Protein AF-A0A920IRC3-F1 (afdb_monomer)

Mean predicted aligned error: 2.86 Å

Solvent-accessible surface area (backbone atoms only — not comparable to full-atom values): 4620 Å² total; per-residue (Å²): 110,65,69,62,52,53,53,33,36,45,67,12,38,38,70,62,45,63,70,44,40,64,59,44,31,69,77,64,67,38,72,58,74,80,35,66,57,60,50,53,37,58,76,66,65,60,58,68,53,56,30,48,74,83,46,74,51,70,59,98,83,42,82,46,74,45,70,47,72,67,63,68,66,60,74,74,109

Foldseek 3Di:
DVVVLLVCLQQLVQVVSVVCVVVCCVVVVDPCVVPPVVVVCVVVVSTSDGKDWPDWDDDPNDIDTDIDDPPPVVVVD

Structure (mmCIF, N/CA/C/O backbone):
data_AF-A0A920IRC3-F1
#
_entry.id   AF-A0A920IRC3-F1
#
loop_
_atom_site.group_PDB
_atom_site.id
_atom_site.type_symbol
_atom_site.label_atom_id
_atom_site.label_alt_id
_atom_site.label_comp_id
_atom_site.label_asym_id
_atom_site.label_entity_id
_atom_site.label_seq_id
_atom_site.pdbx_PDB_ins_code
_atom_site.Cartn_x
_atom_site.Cartn_y
_atom_site.Cartn_z
_atom_site.occupancy
_atom_site.B_iso_or_equiv
_atom_site.auth_seq_id
_atom_site.auth_comp_id
_atom_site.auth_asym_id
_atom_site.auth_atom_id
_atom_site.pdbx_PDB_model_num
ATOM 1 N N . MET A 1 1 ? 12.346 0.831 -3.020 1.00 86.81 1 MET A N 1
ATOM 2 C CA . MET A 1 1 ? 11.404 1.646 -2.229 1.00 86.81 1 MET A CA 1
ATOM 3 C C . MET A 1 1 ? 10.137 0.869 -1.904 1.00 86.81 1 MET A C 1
ATOM 5 O O . MET A 1 1 ? 9.735 0.870 -0.749 1.00 86.81 1 MET A O 1
ATOM 9 N N . ASP A 1 2 ? 9.603 0.105 -2.853 1.00 95.94 2 ASP A N 1
ATOM 10 C CA . ASP A 1 2 ? 8.366 -0.686 -2.726 1.00 95.94 2 ASP A CA 1
ATOM 11 C C . ASP A 1 2 ? 8.320 -1.557 -1.463 1.00 95.94 2 ASP A C 1
ATOM 13 O O . ASP A 1 2 ? 7.420 -1.410 -0.642 1.00 95.94 2 ASP A O 1
ATOM 17 N N . MET A 1 3 ? 9.349 -2.382 -1.230 1.00 97.19 3 MET A N 1
ATOM 18 C CA . MET A 1 3 ? 9.404 -3.264 -0.053 1.00 97.19 3 MET A CA 1
ATOM 19 C C . MET A 1 3 ? 9.341 -2.517 1.286 1.00 97.19 3 MET A C 1
ATOM 21 O O . MET A 1 3 ? 8.812 -3.055 2.253 1.00 97.19 3 MET A O 1
ATOM 25 N N . ARG A 1 4 ? 9.851 -1.279 1.361 1.00 97.38 4 ARG A N 1
ATOM 26 C CA . ARG A 1 4 ? 9.780 -0.466 2.586 1.00 97.38 4 ARG A CA 1
ATOM 27 C C . ARG A 1 4 ? 8.340 -0.047 2.872 1.00 97.38 4 ARG A C 1
ATOM 29 O O . ARG A 1 4 ? 7.900 -0.160 4.010 1.00 97.38 4 ARG A O 1
ATOM 36 N N . VAL A 1 5 ? 7.620 0.414 1.850 1.00 97.88 5 VAL A N 1
ATOM 37 C CA . VAL A 1 5 ? 6.211 0.821 1.969 1.00 97.88 5 VAL A CA 1
ATOM 38 C C . VAL A 1 5 ? 5.331 -0.390 2.278 1.00 97.88 5 VAL A C 1
ATOM 40 O O . VAL A 1 5 ? 4.545 -0.346 3.219 1.00 97.88 5 VAL A O 1
ATOM 43 N N . ILE A 1 6 ? 5.525 -1.498 1.556 1.00 98.38 6 ILE A N 1
ATOM 44 C CA . ILE A 1 6 ? 4.793 -2.755 1.775 1.00 98.38 6 ILE A CA 1
ATOM 45 C C . ILE A 1 6 ? 4.984 -3.259 3.209 1.00 98.38 6 ILE A C 1
ATOM 47 O O . ILE A 1 6 ? 4.015 -3.659 3.848 1.00 98.38 6 ILE A O 1
ATOM 51 N N . GLU A 1 7 ? 6.203 -3.214 3.749 1.00 98.38 7 GLU A N 1
ATOM 52 C CA . GLU A 1 7 ? 6.460 -3.675 5.116 1.00 98.38 7 GLU A CA 1
ATOM 53 C C . GLU A 1 7 ? 5.783 -2.792 6.175 1.00 98.38 7 GLU A C 1
ATOM 55 O O . GLU A 1 7 ? 5.276 -3.306 7.171 1.00 98.38 7 GLU A O 1
ATOM 60 N N . LEU A 1 8 ? 5.721 -1.473 5.967 1.00 98.31 8 LEU A N 1
ATOM 61 C CA . LEU A 1 8 ? 4.970 -0.580 6.857 1.00 98.31 8 LEU A CA 1
ATOM 62 C C . LEU A 1 8 ? 3.465 -0.874 6.806 1.00 98.31 8 LEU A C 1
ATOM 64 O O . LEU A 1 8 ? 2.830 -0.973 7.858 1.00 98.31 8 LEU A O 1
ATOM 68 N N . LEU A 1 9 ? 2.918 -1.095 5.607 1.00 98.19 9 LEU A N 1
ATOM 69 C CA . LEU A 1 9 ? 1.515 -1.466 5.407 1.00 98.19 9 LEU A CA 1
ATOM 70 C C . LEU A 1 9 ? 1.179 -2.808 6.074 1.00 98.19 9 LEU A C 1
ATOM 72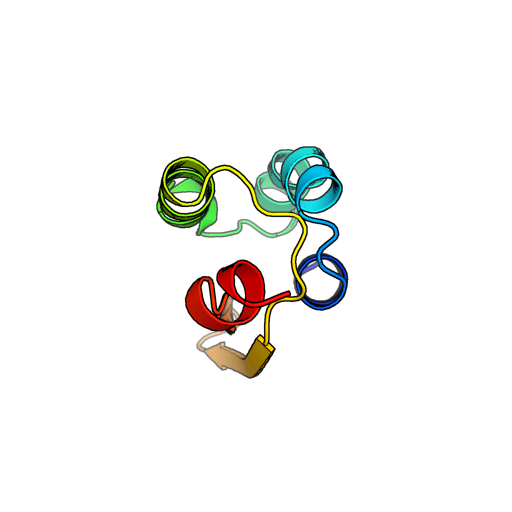 O O . LEU A 1 9 ? 0.179 -2.913 6.780 1.00 98.19 9 LEU A O 1
ATOM 76 N N . ARG A 1 10 ? 2.055 -3.812 5.944 1.00 98.00 10 ARG A N 1
ATOM 77 C CA . ARG A 1 10 ? 1.911 -5.118 6.614 1.00 98.00 10 ARG A CA 1
ATOM 78 C C . ARG A 1 10 ? 1.953 -5.031 8.138 1.00 98.00 10 ARG A C 1
ATOM 80 O O . ARG A 1 10 ? 1.430 -5.909 8.811 1.00 98.00 10 ARG A O 1
ATOM 87 N N . ARG A 1 11 ? 2.575 -3.990 8.694 1.00 98.06 11 ARG A N 1
ATOM 88 C CA . ARG A 1 11 ? 2.621 -3.731 10.143 1.00 98.06 11 ARG A CA 1
ATOM 89 C C . ARG A 1 11 ? 1.489 -2.828 10.633 1.00 98.06 11 ARG A C 1
ATOM 91 O O . ARG A 1 11 ? 1.451 -2.532 11.821 1.00 98.06 11 ARG A O 1
ATOM 98 N N . GLY A 1 12 ? 0.612 -2.364 9.742 1.00 97.44 12 GLY A N 1
ATOM 99 C CA . GLY A 1 12 ? -0.461 -1.429 10.080 1.00 97.44 12 GLY A CA 1
ATOM 100 C C . GLY A 1 12 ? 0.032 -0.041 10.474 1.00 97.44 12 GLY A C 1
ATOM 101 O O . GLY A 1 12 ? -0.654 0.665 11.203 1.00 97.44 12 GLY A O 1
ATOM 102 N N . ARG A 1 13 ? 1.226 0.358 10.018 1.00 98.06 13 ARG A N 1
ATOM 103 C CA . ARG A 1 13 ? 1.811 1.681 10.288 1.00 98.06 13 ARG A CA 1
ATOM 104 C C . ARG A 1 13 ? 1.355 2.673 9.218 1.00 98.06 13 ARG A C 1
ATOM 106 O O . ARG A 1 13 ? 2.176 3.192 8.464 1.00 98.06 13 ARG A O 1
ATOM 113 N N . THR A 1 14 ? 0.042 2.865 9.105 1.00 97.69 14 THR A N 1
ATOM 114 C CA . THR A 1 14 ? -0.589 3.650 8.034 1.00 97.69 14 THR A CA 1
ATOM 115 C C . THR A 1 14 ? -0.155 5.110 8.082 1.00 97.69 14 THR A C 1
ATOM 117 O O . THR A 1 14 ? 0.220 5.656 7.046 1.00 97.69 14 THR A O 1
ATOM 120 N N . ASP A 1 15 ? -0.103 5.713 9.271 1.00 97.75 15 ASP A N 1
ATOM 121 C CA . ASP A 1 15 ? 0.332 7.108 9.440 1.00 97.75 15 ASP A CA 1
ATOM 122 C C . ASP A 1 15 ? 1.728 7.345 8.840 1.00 97.75 15 ASP A C 1
ATOM 124 O O . ASP A 1 15 ? 1.939 8.254 8.039 1.00 97.75 15 ASP A O 1
ATOM 128 N N . GLU A 1 16 ? 2.667 6.444 9.125 1.00 98.12 16 GLU A N 1
ATOM 129 C CA . GLU A 1 16 ? 4.042 6.537 8.625 1.00 98.12 16 GLU A CA 1
ATOM 130 C C . GLU A 1 16 ? 4.158 6.290 7.123 1.00 98.12 16 GLU A C 1
ATOM 132 O O . GLU A 1 16 ? 5.046 6.837 6.468 1.00 98.12 16 GLU A O 1
ATOM 137 N N . VAL A 1 17 ? 3.271 5.469 6.554 1.00 98.00 17 VAL A N 1
ATOM 138 C CA . VAL A 1 17 ? 3.194 5.319 5.098 1.00 98.00 17 VAL A CA 1
ATOM 139 C C . VAL A 1 17 ? 2.789 6.641 4.463 1.00 98.00 17 VAL A C 1
ATOM 141 O O . VAL A 1 17 ? 3.405 7.032 3.474 1.00 98.00 17 VAL A O 1
ATOM 144 N N . PHE A 1 18 ? 1.796 7.338 5.020 1.00 97.88 18 PHE A N 1
ATOM 145 C CA . PHE A 1 18 ? 1.326 8.612 4.476 1.00 97.88 18 PHE A CA 1
ATOM 146 C C . PHE A 1 18 ? 2.317 9.762 4.691 1.00 97.88 18 PHE A C 1
ATOM 148 O O . PHE A 1 18 ? 2.444 10.606 3.805 1.00 97.88 18 PHE A O 1
ATOM 155 N N . GLU A 1 19 ? 3.092 9.753 5.778 1.00 98.06 19 GLU A N 1
ATOM 156 C CA . GLU A 1 19 ? 4.244 10.652 5.943 1.00 98.06 19 GLU A CA 1
ATOM 157 C C . GLU A 1 19 ? 5.338 10.393 4.891 1.00 98.06 19 GLU A C 1
ATOM 159 O O . GLU A 1 19 ? 5.909 11.334 4.338 1.00 98.06 19 GLU A O 1
ATOM 164 N N . LEU A 1 20 ? 5.614 9.121 4.576 1.00 97.50 20 LEU A N 1
ATOM 165 C CA . LEU A 1 20 ? 6.611 8.713 3.577 1.00 97.50 20 LEU A CA 1
ATOM 166 C C . LEU A 1 20 ? 6.112 8.864 2.127 1.00 97.50 20 LEU A C 1
ATOM 168 O O . LEU A 1 20 ? 6.917 8.871 1.192 1.00 97.50 20 LEU A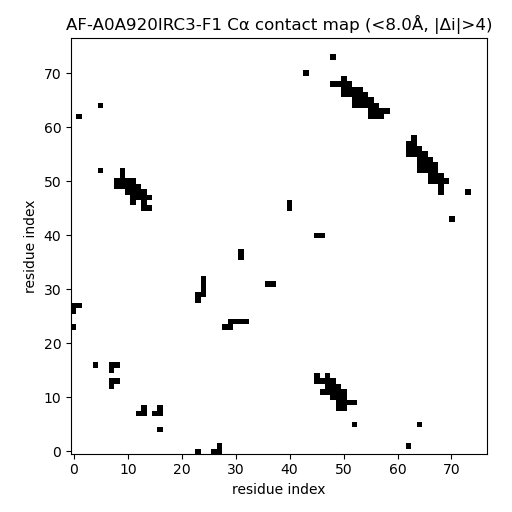 O 1
ATOM 172 N N . LEU A 1 21 ? 4.799 8.973 1.915 1.00 97.19 21 LEU A N 1
ATOM 173 C CA . LEU A 1 21 ? 4.166 8.889 0.598 1.00 97.19 2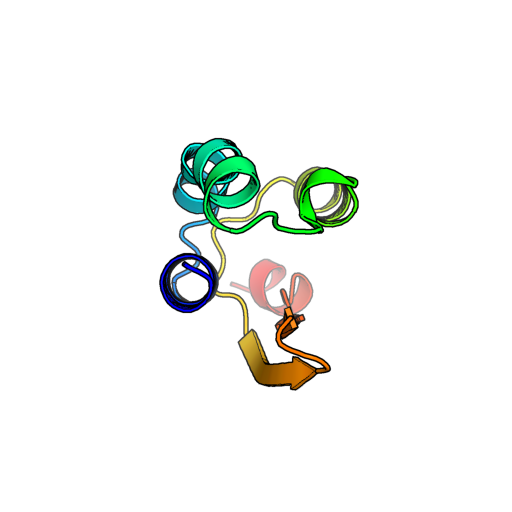1 LEU A CA 1
ATOM 174 C C . LEU A 1 21 ? 4.696 9.917 -0.418 1.00 97.19 21 LEU A C 1
ATOM 176 O O . LEU A 1 21 ? 4.948 9.508 -1.553 1.00 97.19 21 LEU A O 1
ATOM 180 N N . PRO A 1 22 ? 4.938 11.200 -0.067 1.00 97.56 22 PRO A N 1
ATOM 181 C CA . PRO A 1 22 ? 5.522 12.160 -1.006 1.00 97.56 22 PRO A CA 1
ATOM 182 C C . PRO A 1 22 ? 6.917 11.734 -1.483 1.00 97.56 22 PRO A C 1
ATOM 184 O O . PRO A 1 22 ? 7.183 11.728 -2.682 1.00 97.56 22 PRO A O 1
ATOM 187 N N . GLN A 1 23 ? 7.775 11.281 -0.561 1.00 97.69 23 GLN A N 1
ATOM 188 C CA . GLN A 1 23 ? 9.107 10.774 -0.899 1.00 97.69 23 GLN A CA 1
ATOM 189 C C . GLN A 1 23 ? 9.016 9.529 -1.788 1.00 97.69 23 GLN A C 1
ATOM 191 O O . GLN A 1 23 ? 9.760 9.400 -2.758 1.00 97.69 23 GLN A O 1
ATOM 196 N N . PHE A 1 24 ? 8.092 8.614 -1.485 1.00 97.12 24 PHE A N 1
ATOM 197 C CA . PHE A 1 24 ? 7.880 7.419 -2.298 1.00 97.12 24 PHE A CA 1
ATOM 198 C C . PHE A 1 24 ? 7.439 7.762 -3.728 1.00 97.12 24 PHE A C 1
ATOM 200 O O . PHE A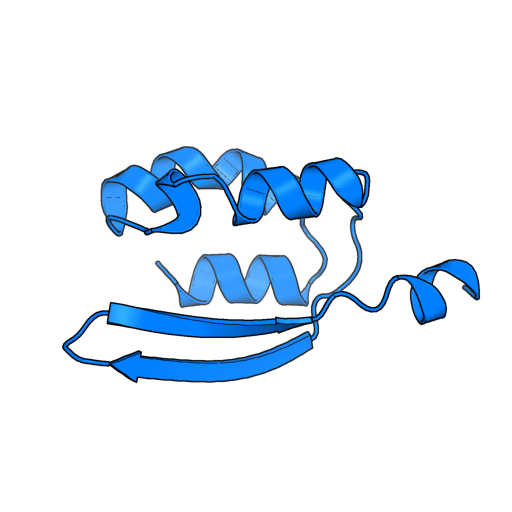 1 24 ? 7.950 7.174 -4.681 1.00 97.12 24 PHE A O 1
ATOM 207 N N . ILE A 1 25 ? 6.537 8.734 -3.884 1.00 97.38 25 ILE A N 1
ATOM 208 C CA . ILE A 1 25 ? 6.090 9.220 -5.193 1.00 97.38 25 ILE A CA 1
ATOM 209 C C . ILE A 1 25 ? 7.268 9.765 -6.005 1.00 97.38 25 ILE A C 1
ATOM 211 O O . ILE A 1 25 ? 7.401 9.408 -7.175 1.00 97.38 25 ILE A O 1
ATOM 215 N N . ASP A 1 26 ? 8.121 10.589 -5.402 1.00 97.00 26 ASP A N 1
ATOM 216 C CA . ASP A 1 26 ? 9.207 11.252 -6.124 1.00 97.00 26 ASP A CA 1
ATOM 217 C C . ASP A 1 26 ? 10.373 10.302 -6.442 1.00 97.00 26 ASP A C 1
ATOM 219 O O . ASP A 1 26 ? 10.873 10.291 -7.567 1.00 97.00 26 ASP A O 1
ATOM 223 N N . GLU A 1 27 ? 10.792 9.469 -5.485 1.00 96.25 27 GLU A N 1
ATOM 224 C CA . GLU A 1 27 ? 11.963 8.596 -5.649 1.00 96.25 27 GLU A CA 1
ATOM 225 C C . GLU A 1 27 ? 11.667 7.313 -6.435 1.00 96.25 27 GLU A C 1
ATOM 227 O O . GLU A 1 27 ? 12.552 6.797 -7.119 1.00 96.25 27 GLU A O 1
ATOM 232 N N . ALA A 1 28 ? 10.448 6.773 -6.334 1.00 95.06 28 ALA A N 1
ATOM 233 C CA . ALA A 1 28 ? 10.057 5.534 -7.013 1.00 95.06 28 ALA A CA 1
ATOM 234 C C . ALA A 1 28 ? 9.158 5.765 -8.233 1.00 95.06 28 ALA A C 1
ATOM 236 O O . ALA A 1 28 ? 8.788 4.804 -8.905 1.00 95.06 28 ALA A O 1
ATOM 237 N N . PHE A 1 29 ? 8.790 7.021 -8.513 1.00 95.00 29 PHE A N 1
ATOM 238 C CA . PHE A 1 29 ? 7.830 7.373 -9.560 1.00 95.00 29 PHE A CA 1
ATOM 239 C C . PHE A 1 29 ? 6.492 6.620 -9.405 1.00 95.00 29 PHE A C 1
ATOM 241 O O . PHE A 1 29 ? 5.879 6.181 -10.378 1.00 95.00 29 PHE A O 1
ATOM 248 N N . ALA A 1 30 ? 6.064 6.431 -8.151 1.00 95.06 30 ALA A N 1
ATOM 249 C CA . ALA A 1 30 ? 4.974 5.532 -7.799 1.00 95.06 30 ALA A CA 1
ATOM 250 C C . ALA A 1 30 ? 3.603 6.032 -8.292 1.00 95.06 30 ALA A C 1
ATOM 252 O O . ALA A 1 30 ? 3.221 7.187 -8.085 1.00 95.06 30 ALA A O 1
ATOM 253 N N . GLU A 1 31 ? 2.809 5.125 -8.868 1.00 96.81 31 GLU A N 1
ATOM 254 C CA . GLU A 1 31 ? 1.502 5.441 -9.469 1.00 96.81 31 GLU A CA 1
ATOM 255 C C . GLU A 1 31 ? 0.439 5.868 -8.442 1.00 96.81 31 GLU A C 1
ATOM 257 O O . GLU A 1 31 ? -0.548 6.513 -8.793 1.00 96.81 31 GLU A O 1
ATOM 262 N N . VAL A 1 32 ? 0.678 5.628 -7.147 1.00 93.69 32 VAL A N 1
ATOM 263 C CA . VAL A 1 32 ? -0.168 6.129 -6.046 1.00 93.69 32 VAL A CA 1
ATOM 264 C C . VAL A 1 32 ? -0.371 7.649 -6.091 1.00 93.69 32 VAL A C 1
ATOM 266 O O . VAL A 1 32 ? -1.377 8.137 -5.577 1.00 93.69 32 VAL A O 1
ATOM 269 N N . LYS A 1 33 ? 0.505 8.387 -6.795 1.00 95.88 33 LYS A N 1
ATOM 270 C CA . LYS A 1 33 ? 0.328 9.804 -7.154 1.00 95.88 33 LYS A CA 1
ATOM 271 C C . LYS A 1 33 ? -1.010 10.102 -7.845 1.00 95.88 33 LYS A C 1
ATOM 273 O O . LYS A 1 33 ? -1.529 11.204 -7.699 1.00 95.88 33 LYS A O 1
ATOM 278 N N . SER A 1 34 ? -1.573 9.142 -8.581 1.00 96.62 34 SER A N 1
ATOM 279 C CA . SER A 1 34 ? -2.880 9.261 -9.242 1.00 96.62 34 SER A CA 1
ATOM 280 C C . SER A 1 34 ? -4.038 9.435 -8.245 1.00 96.62 34 SER A C 1
ATOM 282 O O . SER A 1 34 ? -5.064 10.018 -8.586 1.00 96.62 34 SER A O 1
ATOM 284 N N . GLY A 1 35 ? -3.857 8.998 -6.993 1.00 96.75 35 GLY A N 1
ATOM 285 C CA . GLY A 1 35 ? -4.745 9.329 -5.878 1.00 96.75 35 GLY A CA 1
ATOM 286 C C . GLY A 1 35 ? -5.687 8.214 -5.426 1.00 96.75 35 GLY A C 1
ATOM 287 O O . GLY A 1 35 ? -6.276 8.347 -4.357 1.00 96.75 35 GLY A O 1
ATOM 288 N N . ALA A 1 36 ? -5.798 7.097 -6.154 1.00 98.25 36 ALA A N 1
ATOM 289 C CA . ALA A 1 36 ? -6.666 5.978 -5.760 1.00 98.25 36 ALA A CA 1
ATOM 290 C C . ALA A 1 36 ? -6.312 5.412 -4.372 1.00 98.25 36 ALA A C 1
ATOM 292 O O . ALA A 1 36 ? -7.198 5.160 -3.558 1.00 98.25 36 ALA A O 1
ATOM 293 N N . PHE A 1 37 ? -5.014 5.279 -4.080 1.00 98.19 37 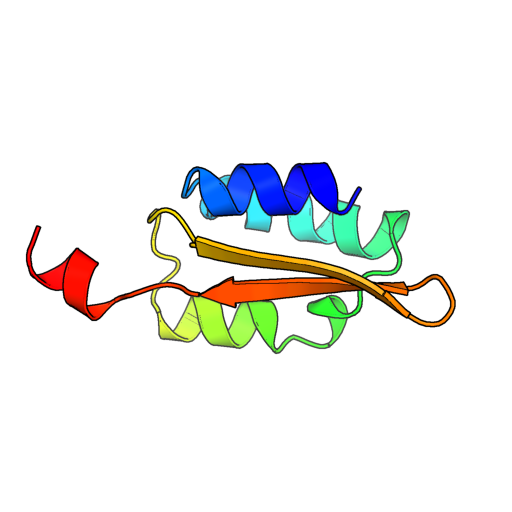PHE A N 1
ATOM 294 C CA . PHE A 1 37 ? -4.521 4.797 -2.790 1.00 98.19 37 PHE A CA 1
ATOM 295 C C . PHE A 1 37 ? -4.935 5.728 -1.637 1.00 98.19 37 PHE A C 1
ATOM 297 O O . PHE A 1 37 ? -5.566 5.288 -0.680 1.00 98.19 37 PHE A O 1
ATOM 304 N N . THR A 1 38 ? -4.671 7.032 -1.763 1.00 98.12 38 THR A N 1
ATOM 305 C CA . THR A 1 38 ? -5.076 8.040 -0.768 1.00 98.12 38 THR A CA 1
ATOM 306 C C . THR A 1 38 ? -6.592 8.118 -0.609 1.00 98.12 38 THR A C 1
ATOM 308 O O . THR A 1 38 ? -7.087 8.192 0.512 1.00 98.12 38 THR A O 1
ATOM 311 N N . TRP A 1 39 ? -7.344 8.063 -1.711 1.00 98.38 39 TRP A N 1
ATOM 312 C CA . TRP A 1 39 ? -8.807 8.064 -1.679 1.00 98.38 39 TRP A CA 1
ATOM 313 C C . TRP A 1 39 ? -9.361 6.871 -0.893 1.00 98.38 39 TRP A C 1
ATOM 315 O O . TRP A 1 39 ? -10.197 7.059 -0.009 1.00 98.38 39 TRP A O 1
ATOM 325 N N . MET A 1 40 ? -8.860 5.663 -1.164 1.00 98.31 40 MET A N 1
ATOM 326 C CA . MET A 1 40 ? -9.284 4.442 -0.479 1.00 98.31 40 MET A CA 1
ATOM 327 C C . MET A 1 40 ? -9.026 4.532 1.030 1.00 98.31 40 MET A C 1
ATOM 329 O O . MET A 1 40 ? -9.936 4.309 1.826 1.00 98.31 40 MET A O 1
ATOM 333 N N . PHE A 1 41 ? -7.817 4.925 1.441 1.00 98.00 41 PHE A N 1
ATOM 334 C CA . PHE A 1 41 ? -7.490 5.090 2.860 1.00 98.00 41 PHE A CA 1
ATOM 335 C 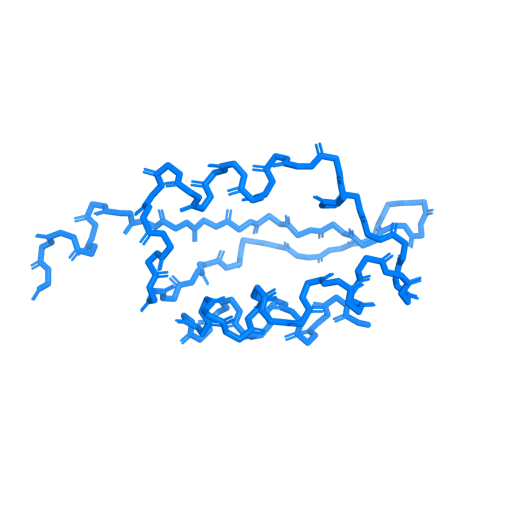C . PHE A 1 41 ? -8.289 6.208 3.529 1.00 98.00 41 PHE A C 1
ATOM 337 O O . PHE A 1 41 ? -8.722 6.039 4.667 1.00 98.00 41 PHE A O 1
ATOM 344 N N . SER A 1 42 ? -8.568 7.303 2.820 1.00 97.88 42 SER A N 1
ATOM 345 C CA . SER A 1 42 ? -9.453 8.354 3.323 1.00 97.88 42 SER A CA 1
ATOM 346 C C . SER A 1 42 ? -10.872 7.844 3.568 1.00 97.88 42 SER A C 1
ATOM 348 O O . SER A 1 42 ? -11.479 8.230 4.563 1.00 97.88 42 SER A O 1
ATOM 350 N N . ALA A 1 43 ? -11.405 6.989 2.691 1.00 97.69 43 ALA A N 1
ATOM 351 C CA . ALA A 1 43 ? -12.732 6.397 2.861 1.00 97.69 43 ALA A CA 1
ATOM 352 C C . ALA A 1 43 ? -12.784 5.405 4.037 1.00 97.69 43 ALA A C 1
ATOM 354 O O . ALA A 1 43 ? -13.804 5.312 4.713 1.00 97.69 43 ALA A O 1
ATOM 355 N N . MET A 1 44 ? -11.679 4.702 4.306 1.00 96.62 44 MET A N 1
ATOM 356 C CA . MET A 1 44 ? -11.543 3.797 5.455 1.00 96.62 44 MET A CA 1
ATOM 357 C C . MET A 1 44 ? -11.229 4.517 6.779 1.00 96.62 44 MET A C 1
ATOM 359 O O . MET A 1 44 ? -11.247 3.880 7.828 1.00 96.62 44 MET A O 1
ATOM 363 N N . GLY A 1 45 ? -10.930 5.821 6.753 1.00 96.69 45 GLY A N 1
ATOM 364 C CA . GLY A 1 45 ? -10.550 6.590 7.943 1.00 96.69 45 GLY A CA 1
ATOM 365 C C . GLY A 1 45 ? -9.096 6.394 8.389 1.00 96.69 45 GLY A C 1
ATOM 366 O O . GLY A 1 45 ? -8.819 6.504 9.577 1.00 96.69 45 GLY A O 1
ATOM 367 N N . TYR A 1 46 ? -8.185 6.103 7.453 1.00 96.88 46 TYR A N 1
ATOM 368 C CA . TYR A 1 46 ? -6.756 5.849 7.694 1.00 96.88 46 TYR A CA 1
ATOM 369 C C . TYR A 1 46 ? -6.497 4.835 8.827 1.00 96.88 46 TYR A C 1
ATOM 371 O O . TYR A 1 46 ? -5.817 5.146 9.804 1.00 96.88 46 TYR A O 1
ATOM 379 N N . PRO A 1 47 ? -7.040 3.607 8.732 1.00 96.25 47 PRO A N 1
ATOM 380 C CA . PRO A 1 47 ? -6.945 2.645 9.820 1.00 96.25 47 PRO A CA 1
ATOM 381 C C . PRO A 1 47 ? -5.498 2.167 10.011 1.00 96.25 47 PRO A C 1
ATOM 383 O O . PRO A 1 47 ? -4.834 1.758 9.057 1.00 96.25 47 PRO A O 1
ATOM 386 N N . ASN A 1 48 ? -5.023 2.148 11.258 1.00 96.69 48 ASN A N 1
ATOM 387 C CA . ASN A 1 48 ? -3.744 1.536 11.639 1.00 96.69 48 ASN A CA 1
ATOM 388 C C . ASN A 1 48 ? -3.913 0.026 11.883 1.00 96.69 48 ASN A C 1
ATOM 390 O O . ASN A 1 48 ? -3.711 -0.473 12.990 1.00 96.69 48 ASN A O 1
ATOM 394 N N . ILE A 1 49 ? -4.334 -0.699 10.842 1.00 96.38 49 ILE A N 1
ATOM 395 C CA . ILE A 1 49 ? -4.498 -2.159 10.862 1.00 96.38 49 ILE A CA 1
ATOM 396 C C . ILE A 1 49 ? -3.536 -2.821 9.866 1.00 96.38 49 ILE A C 1
ATOM 398 O O . ILE A 1 49 ? -3.283 -2.249 8.800 1.00 96.38 49 ILE A O 1
ATOM 402 N N . PRO A 1 50 ? -2.984 -4.008 10.180 1.00 97.50 50 PRO A N 1
ATOM 403 C CA . PRO A 1 50 ? -2.129 -4.752 9.258 1.00 97.50 50 PRO A CA 1
ATOM 404 C C . PRO A 1 50 ? -2.822 -5.040 7.923 1.00 97.50 50 PRO A C 1
ATOM 406 O O . PRO A 1 50 ? -3.894 -5.640 7.903 1.00 97.50 50 PRO A O 1
ATOM 409 N N . GLY A 1 51 ? -2.195 -4.646 6.813 1.00 97.56 51 GLY A N 1
ATOM 410 C CA . GLY A 1 51 ? -2.621 -5.063 5.478 1.00 97.56 51 GLY A CA 1
ATOM 411 C C . GLY A 1 51 ? -2.060 -6.439 5.110 1.00 97.56 51 GLY A C 1
ATOM 412 O O . GLY A 1 51 ? -0.872 -6.712 5.316 1.00 97.56 51 GLY A O 1
ATOM 413 N N . GLU A 1 52 ? -2.880 -7.304 4.523 1.00 98.19 52 GLU A N 1
ATOM 414 C CA . GLU A 1 52 ? -2.427 -8.587 3.983 1.00 98.19 52 GLU A CA 1
ATOM 415 C C . GLU A 1 52 ? -1.784 -8.379 2.605 1.00 98.19 52 GLU A C 1
ATOM 417 O O . GLU A 1 52 ? -2.314 -7.648 1.774 1.00 98.19 52 GLU A O 1
ATOM 422 N N . LEU A 1 53 ? -0.623 -8.998 2.352 1.00 98.31 53 LEU A N 1
ATOM 423 C CA . LEU A 1 53 ? 0.007 -9.009 1.026 1.00 98.31 53 LEU A CA 1
ATOM 424 C C . LEU A 1 53 ? -0.285 -10.349 0.363 1.00 98.31 53 LEU A C 1
ATOM 426 O O . LEU A 1 53 ? 0.314 -11.357 0.737 1.00 98.31 53 LEU A O 1
ATOM 430 N N . HIS A 1 54 ? -1.131 -10.322 -0.658 1.00 98.38 54 HIS A N 1
ATOM 431 C CA . HIS A 1 54 ? -1.461 -11.486 -1.480 1.00 98.38 54 HIS A CA 1
ATOM 432 C C . HIS A 1 54 ? -0.347 -11.812 -2.478 1.00 98.38 54 HIS A C 1
ATOM 434 O O . HIS A 1 54 ? -0.101 -12.970 -2.805 1.00 98.38 54 HIS A O 1
ATOM 440 N N . GLY A 1 55 ? 0.372 -10.789 -2.945 1.00 98.12 55 GLY A N 1
ATOM 441 C CA . GLY A 1 55 ? 1.525 -10.974 -3.815 1.00 98.12 55 GLY A CA 1
ATOM 442 C C . GLY A 1 55 ? 2.225 -9.670 -4.170 1.00 98.12 55 GLY A C 1
ATOM 443 O O . GLY A 1 55 ? 1.614 -8.604 -4.202 1.00 98.12 55 GLY A O 1
ATOM 444 N N . TYR A 1 56 ? 3.519 -9.777 -4.462 1.00 98.44 56 TYR A N 1
ATOM 445 C CA . TYR A 1 56 ? 4.335 -8.699 -5.011 1.00 98.44 56 TYR A CA 1
ATOM 446 C C . TYR A 1 56 ? 5.159 -9.232 -6.183 1.00 98.44 56 TYR A C 1
ATOM 448 O O . TYR A 1 56 ? 5.712 -10.331 -6.112 1.00 98.44 56 TYR A O 1
ATOM 456 N N . GLY A 1 57 ? 5.253 -8.454 -7.254 1.00 97.62 57 GLY A N 1
ATOM 457 C CA . GLY A 1 57 ? 6.019 -8.818 -8.438 1.00 97.62 57 GLY A CA 1
ATOM 458 C C . GLY A 1 57 ? 6.260 -7.626 -9.349 1.00 97.62 57 GLY A C 1
ATOM 459 O O . GLY A 1 57 ? 5.815 -6.512 -9.073 1.00 97.62 57 GLY A O 1
ATOM 460 N N . THR A 1 58 ? 6.974 -7.863 -10.446 1.00 97.50 58 THR A N 1
ATOM 461 C CA . THR A 1 58 ? 7.258 -6.829 -11.440 1.00 97.50 58 THR A CA 1
ATOM 462 C C . THR A 1 58 ? 6.583 -7.133 -12.771 1.00 97.50 58 THR A C 1
ATOM 464 O O . THR A 1 58 ? 6.522 -8.280 -13.210 1.00 97.50 58 THR A O 1
ATOM 467 N N . VAL A 1 59 ? 6.090 -6.088 -13.433 1.00 96.88 59 VAL A N 1
ATOM 468 C CA . VAL A 1 59 ? 5.561 -6.150 -14.801 1.00 96.88 59 VAL A CA 1
ATOM 469 C C . VAL A 1 59 ? 6.185 -4.998 -15.571 1.00 96.88 59 VAL A C 1
ATOM 471 O O . VAL A 1 59 ? 6.000 -3.843 -15.208 1.00 96.88 59 VAL A O 1
ATOM 474 N N . ILE A 1 60 ? 6.979 -5.310 -16.601 1.00 96.81 60 ILE A N 1
ATOM 475 C CA . ILE A 1 60 ? 7.694 -4.302 -17.413 1.00 96.81 60 ILE A CA 1
ATOM 476 C C . ILE A 1 60 ? 8.570 -3.383 -16.522 1.00 96.81 60 ILE A C 1
ATOM 478 O O . ILE A 1 60 ? 8.726 -2.194 -16.760 1.00 96.81 60 ILE A O 1
ATOM 482 N N . GLY A 1 61 ? 9.143 -3.939 -15.450 1.00 93.69 61 GLY A N 1
ATOM 483 C CA . GLY A 1 61 ? 9.981 -3.197 -14.500 1.00 93.69 61 GLY A CA 1
ATOM 484 C C . GLY A 1 61 ? 9.221 -2.408 -13.426 1.00 93.69 61 GLY A C 1
ATOM 485 O O . GLY A 1 61 ? 9.851 -1.981 -12.464 1.00 93.69 61 GLY A O 1
ATOM 486 N N . THR A 1 62 ? 7.896 -2.280 -13.520 1.00 96.94 62 THR A N 1
ATOM 487 C CA . THR A 1 62 ? 7.065 -1.633 -12.492 1.00 96.94 62 THR A CA 1
ATOM 488 C C . THR A 1 62 ? 6.769 -2.598 -11.348 1.00 96.94 62 THR A C 1
ATOM 490 O O . THR A 1 62 ? 6.345 -3.731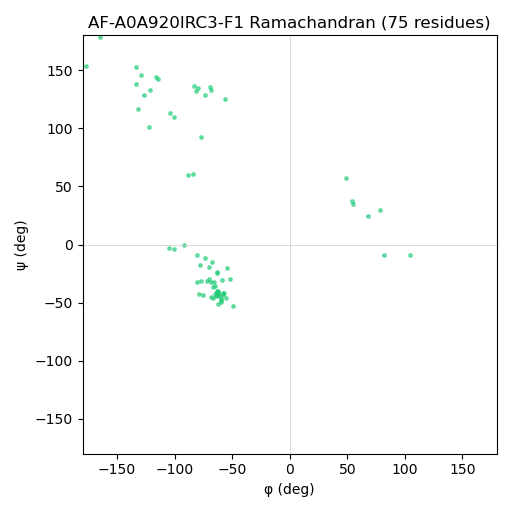 -11.591 1.00 96.94 62 THR A O 1
ATOM 493 N N . GLY A 1 63 ? 6.961 -2.154 -10.104 1.00 97.81 63 GLY A N 1
ATOM 494 C CA . GLY A 1 63 ? 6.564 -2.894 -8.905 1.00 97.81 63 GLY A CA 1
ATOM 495 C C . GLY A 1 63 ? 5.049 -2.876 -8.707 1.00 97.81 63 GLY A C 1
ATOM 496 O O . GLY A 1 63 ? 4.426 -1.820 -8.731 1.00 97.81 63 GLY A O 1
ATOM 497 N N . ASN A 1 64 ? 4.453 -4.052 -8.521 1.00 98.38 64 ASN A N 1
ATOM 498 C CA . ASN A 1 64 ? 3.017 -4.230 -8.323 1.00 98.38 64 ASN A CA 1
ATOM 499 C C . ASN A 1 64 ? 2.779 -5.040 -7.048 1.00 98.38 64 ASN A C 1
ATOM 501 O O . ASN A 1 64 ? 3.356 -6.116 -6.884 1.00 98.38 64 ASN A O 1
ATOM 505 N N . ALA A 1 65 ? 1.918 -4.537 -6.164 1.00 98.50 65 ALA A N 1
ATOM 506 C CA . ALA A 1 65 ? 1.507 -5.217 -4.941 1.00 98.50 65 ALA A CA 1
ATOM 507 C C . ALA A 1 65 ? -0.013 -5.398 -4.932 1.00 98.50 65 ALA A C 1
ATOM 509 O O . ALA A 1 65 ? -0.754 -4.451 -5.188 1.00 98.50 65 ALA A O 1
ATOM 510 N N . VAL A 1 66 ? -0.468 -6.607 -4.608 1.00 98.56 66 VAL A N 1
ATOM 511 C CA . VAL A 1 66 ? -1.879 -6.900 -4.342 1.00 98.56 66 VAL A CA 1
ATOM 512 C C . VAL A 1 66 ? -2.034 -7.027 -2.835 1.00 98.56 66 VAL A C 1
ATOM 514 O O . VAL A 1 66 ? -1.453 -7.933 -2.233 1.00 98.56 66 VAL A O 1
ATOM 517 N N . MET A 1 67 ? -2.767 -6.093 -2.231 1.00 98.44 67 MET A N 1
ATOM 518 C CA . MET A 1 67 ? -2.934 -6.004 -0.782 1.00 98.44 67 MET A CA 1
ATOM 519 C C . MET A 1 67 ? -4.391 -5.790 -0.384 1.00 98.44 67 MET A C 1
ATOM 521 O O . MET A 1 67 ? -5.164 -5.213 -1.147 1.00 98.44 67 MET A O 1
ATOM 525 N N . GLU A 1 68 ? -4.735 -6.235 0.819 1.00 98.19 68 GLU A N 1
ATOM 526 C CA . GLU A 1 68 ? -6.077 -6.149 1.390 1.00 98.19 68 GLU A CA 1
ATOM 527 C C . GLU A 1 68 ? -6.052 -5.544 2.796 1.00 98.19 68 GLU A C 1
ATOM 529 O O . GLU A 1 68 ? -5.124 -5.780 3.570 1.00 98.19 68 GLU A O 1
ATOM 534 N N . TRP A 1 69 ? -7.106 -4.793 3.123 1.00 97.50 69 TRP A N 1
ATOM 535 C CA . TRP A 1 69 ? -7.408 -4.307 4.468 1.00 97.50 69 TRP A CA 1
ATOM 536 C C . TRP A 1 69 ? -8.797 -4.802 4.874 1.00 97.50 69 TRP A C 1
ATOM 538 O O . TRP A 1 69 ? -9.809 -4.240 4.449 1.00 97.50 69 TRP A O 1
ATOM 548 N N . ASP A 1 70 ? -8.850 -5.860 5.686 1.00 95.75 70 ASP A N 1
ATOM 549 C CA . ASP A 1 70 ? -10.111 -6.426 6.173 1.00 95.75 70 ASP A CA 1
ATOM 550 C C . ASP A 1 70 ? -10.702 -5.567 7.305 1.00 95.75 70 ASP A C 1
ATOM 552 O O . ASP A 1 70 ? -10.414 -5.731 8.494 1.00 95.75 70 ASP A O 1
ATOM 556 N N . MET A 1 71 ? -11.571 -4.634 6.913 1.00 93.38 71 MET A N 1
ATOM 557 C CA . MET A 1 71 ? -12.290 -3.751 7.835 1.00 93.38 71 MET A CA 1
ATOM 558 C C . MET A 1 71 ? -13.350 -4.488 8.667 1.00 93.38 71 MET A C 1
ATOM 560 O O . MET A 1 71 ? -13.783 -3.972 9.697 1.00 93.38 71 MET A O 1
ATOM 564 N N . SER A 1 72 ? -13.784 -5.678 8.240 1.00 91.62 72 SER A N 1
ATOM 565 C CA . SER A 1 72 ? -14.787 -6.466 8.958 1.00 91.62 72 SER A CA 1
ATOM 566 C C . SER A 1 72 ? -14.175 -7.205 10.146 1.00 91.62 72 SER A C 1
ATOM 568 O O . SER A 1 72 ? -14.733 -7.157 11.242 1.00 91.62 72 SER A O 1
ATOM 570 N N . ALA A 1 73 ? -12.988 -7.794 9.971 1.00 77.06 73 ALA A N 1
ATOM 571 C CA . ALA A 1 73 ? -12.226 -8.390 11.0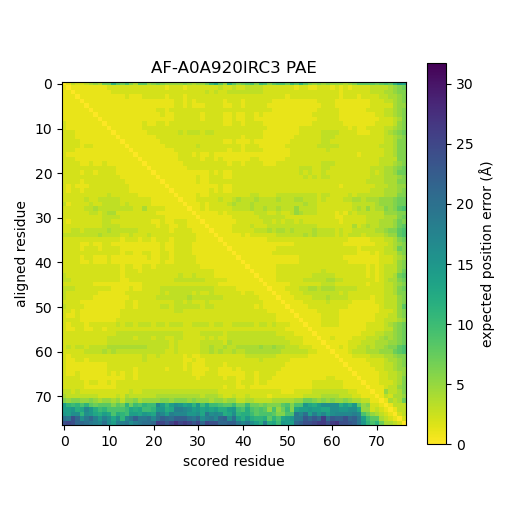63 1.00 77.06 73 ALA A CA 1
ATOM 572 C C . ALA A 1 73 ? -11.811 -7.341 12.104 1.00 77.06 73 ALA A C 1
ATOM 574 O O . ALA A 1 73 ? -11.908 -7.592 13.303 1.00 77.06 73 ALA A O 1
ATOM 575 N N . ALA A 1 74 ? -11.415 -6.144 11.657 1.00 74.31 74 ALA A N 1
ATOM 576 C CA . ALA A 1 74 ? -11.050 -5.045 12.549 1.00 74.31 74 ALA A CA 1
ATOM 577 C C . ALA A 1 74 ? -12.232 -4.516 13.381 1.00 74.31 74 ALA A C 1
ATOM 579 O O . ALA A 1 74 ? -12.035 -4.096 14.514 1.00 74.31 74 ALA A O 1
ATOM 580 N N . ALA A 1 75 ? -13.459 -4.554 12.851 1.00 69.88 75 ALA A N 1
ATOM 581 C CA . ALA A 1 75 ? -14.659 -4.141 13.584 1.00 69.88 75 ALA A CA 1
ATOM 582 C C . ALA A 1 75 ? -15.106 -5.148 14.666 1.00 69.88 75 ALA A C 1
ATOM 584 O O . ALA A 1 75 ? -15.982 -4.830 15.471 1.00 69.88 75 ALA A O 1
ATOM 585 N N . LEU A 1 76 ? -14.541 -6.361 14.667 1.00 58.56 76 LEU A N 1
ATOM 586 C CA . LEU A 1 76 ? -14.839 -7.438 15.618 1.00 58.56 76 LEU A CA 1
ATOM 587 C C . LEU A 1 76 ? -13.788 -7.578 16.738 1.00 58.56 76 LEU A C 1
ATOM 589 O O . LEU A 1 76 ? -13.974 -8.418 17.621 1.00 58.56 76 LEU A O 1
ATOM 593 N N . ALA A 1 77 ? -12.705 -6.796 16.688 1.00 52.22 77 ALA A N 1
ATOM 594 C CA . ALA A 1 77 ? -11.617 -6.772 17.670 1.00 52.22 77 ALA A CA 1
ATOM 595 C C . ALA A 1 77 ? -11.799 -5.638 18.691 1.00 52.22 77 ALA A C 1
ATOM 597 O O . ALA A 1 77 ? -11.431 -5.861 19.868 1.00 52.22 77 ALA A O 1
#

Nearest PDB structures (foldseek):
  8ihg-assembly1_C  TM=9.729E-01  e=3.490E-08  Pseudomonas sp.
  3vsg-assembly1_D  TM=9.874E-01  e=1.384E-07  Comamonas testosteroni CNB-1
  3vsj-assembly1_C  TM=9.317E-01  e=6.889E-02  Comamonas testosteroni CNB-1
  8ihg-assembly1_D  TM=9.133E-01  e=6.889E-02  Pseudomonas sp.

pLDDT: mean 95.07, std 8.12, range [52.22, 98.56]

Sequence (77 aa):
MDMRVIELLRRGRTDEVFELLPQFIDEAFAEVKSGAFTWMFSAMGY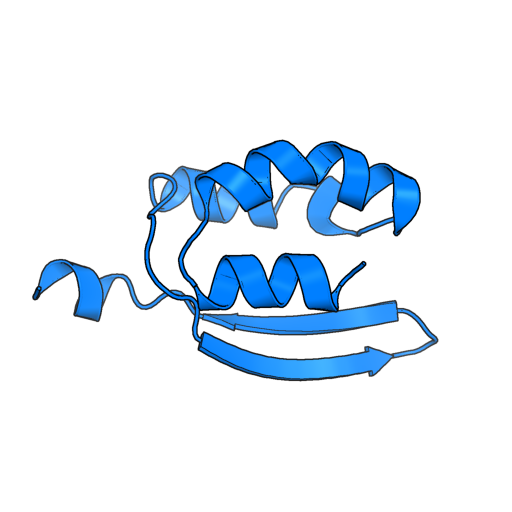PNIPGELHGYGTVIGTGNAVMEWDMSAAALA

Secondary structure (DSSP, 8-state):
-HHHHHHHHHTT-HHHHHHHHHHHHHHH--GGGGSHHHHHHHHHT----PPEEEEEEEETTEEEEEEE--HHHHTT-

Radius of gyration: 12.44 Å; Cα contacts (8 Å, |Δi|>4): 79; chains: 1; bounding box: 27×24×35 Å